Protein AF-A0A3B9AF90-F1 (afdb_monomer)

Mean predicted aligned error: 1.99 Å

Structure (mmCIF, N/CA/C/O backbone):
data_AF-A0A3B9AF90-F1
#
_entry.id   AF-A0A3B9AF90-F1
#
loop_
_atom_site.group_PDB
_atom_site.id
_atom_site.type_symbol
_atom_site.label_atom_id
_atom_site.label_alt_id
_atom_site.label_comp_id
_atom_site.label_asym_id
_atom_site.label_entity_id
_atom_site.label_seq_id
_atom_site.pdbx_PDB_ins_code
_atom_site.Cartn_x
_atom_site.Cartn_y
_atom_site.Cartn_z
_atom_site.occupancy
_atom_site.B_iso_or_equiv
_atom_site.auth_seq_id
_atom_site.auth_comp_id
_atom_site.auth_asym_id
_atom_site.auth_atom_id
_atom_site.pdbx_PDB_model_num
ATOM 1 N N . ARG A 1 1 ? -10.373 -5.131 2.724 1.00 86.12 1 ARG A N 1
ATOM 2 C CA . ARG A 1 1 ? -10.966 -4.885 4.060 1.00 86.12 1 ARG A CA 1
ATOM 3 C C . ARG A 1 1 ? -10.591 -5.932 5.105 1.00 86.12 1 ARG A C 1
ATOM 5 O O . ARG A 1 1 ? -10.385 -5.528 6.230 1.00 86.12 1 ARG A O 1
ATOM 12 N N . ILE A 1 2 ? -10.313 -7.190 4.729 1.00 97.38 2 ILE A N 1
ATOM 13 C CA . ILE A 1 2 ? -9.862 -8.264 5.647 1.00 97.38 2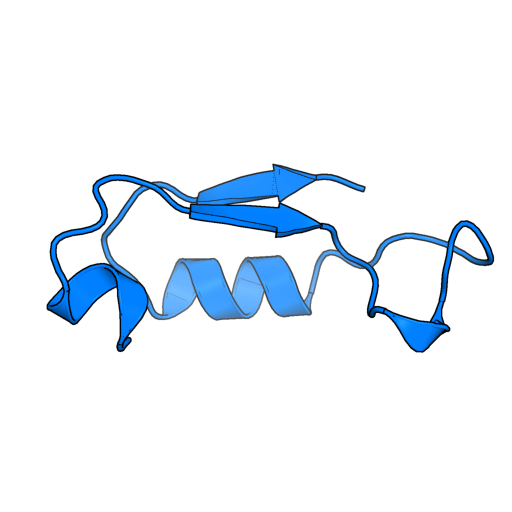 ILE A CA 1
ATOM 14 C C . ILE A 1 2 ? -8.905 -7.798 6.765 1.00 97.38 2 ILE A C 1
ATOM 16 O O . ILE A 1 2 ? -9.161 -8.088 7.921 1.00 97.38 2 ILE A O 1
ATOM 20 N N . ALA A 1 3 ? -7.823 -7.071 6.452 1.00 97.00 3 ALA A N 1
ATOM 21 C CA . ALA A 1 3 ? -6.867 -6.621 7.473 1.00 97.00 3 ALA A CA 1
ATOM 22 C C . ALA A 1 3 ? -7.514 -5.736 8.560 1.00 97.00 3 ALA A C 1
ATOM 24 O O . ALA A 1 3 ? -7.311 -5.973 9.748 1.00 97.00 3 ALA A O 1
ATOM 25 N N . GLU A 1 4 ? -8.315 -4.754 8.147 1.00 97.62 4 GLU A N 1
ATOM 26 C CA . GLU A 1 4 ? -9.094 -3.887 9.037 1.00 97.62 4 GLU A CA 1
ATOM 27 C C . GLU A 1 4 ? -10.130 -4.703 9.825 1.00 97.62 4 GLU A C 1
ATOM 29 O O . GLU A 1 4 ? -10.197 -4.585 11.046 1.00 97.62 4 GLU A O 1
ATOM 34 N N . ASP A 1 5 ? -10.853 -5.606 9.154 1.00 98.19 5 ASP A N 1
ATOM 35 C CA . ASP A 1 5 ? -11.868 -6.469 9.777 1.00 98.19 5 ASP A CA 1
ATOM 36 C C . ASP A 1 5 ? -11.260 -7.425 10.825 1.00 98.19 5 ASP A C 1
ATOM 38 O O . ASP A 1 5 ? -11.907 -7.783 11.808 1.00 98.19 5 ASP A O 1
ATOM 42 N N . CYS A 1 6 ? -9.995 -7.818 10.651 1.00 98.50 6 CYS A N 1
ATOM 43 C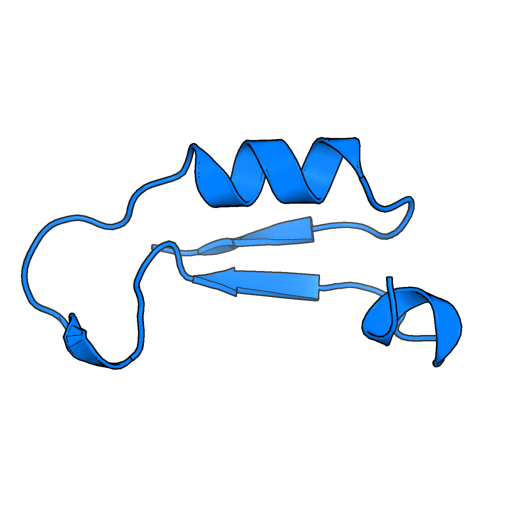 CA . CYS A 1 6 ? -9.233 -8.619 11.611 1.00 98.50 6 CYS A CA 1
ATOM 44 C C . CYS A 1 6 ? -8.682 -7.809 12.800 1.00 98.50 6 CYS A C 1
ATOM 46 O O . CYS A 1 6 ? -8.005 -8.379 13.656 1.00 98.50 6 CYS A O 1
ATOM 48 N N . GLY A 1 7 ? -8.938 -6.500 12.868 1.00 98.12 7 GLY A N 1
ATOM 49 C CA . GLY A 1 7 ? -8.505 -5.639 13.970 1.00 98.12 7 GLY A CA 1
ATOM 50 C C . GLY A 1 7 ? -7.071 -5.114 13.852 1.00 98.12 7 GLY A C 1
ATOM 51 O O . GLY A 1 7 ? -6.525 -4.617 14.842 1.00 98.12 7 GLY A O 1
ATOM 52 N N . ILE A 1 8 ? -6.445 -5.191 12.670 1.00 98.19 8 ILE A N 1
ATOM 53 C CA . ILE A 1 8 ? -5.150 -4.538 12.431 1.00 98.19 8 ILE A CA 1
ATOM 54 C C . ILE A 1 8 ? -5.300 -3.030 12.630 1.00 98.19 8 ILE A C 1
ATOM 56 O O . ILE A 1 8 ? -6.202 -2.406 12.083 1.00 98.19 8 ILE A O 1
ATOM 60 N N . GLN A 1 9 ? -4.389 -2.443 13.404 1.00 98.38 9 GLN A N 1
ATOM 61 C CA . GLN A 1 9 ? -4.469 -1.033 13.794 1.00 98.38 9 GLN A CA 1
ATOM 62 C C . GLN A 1 9 ? -3.853 -0.080 12.761 1.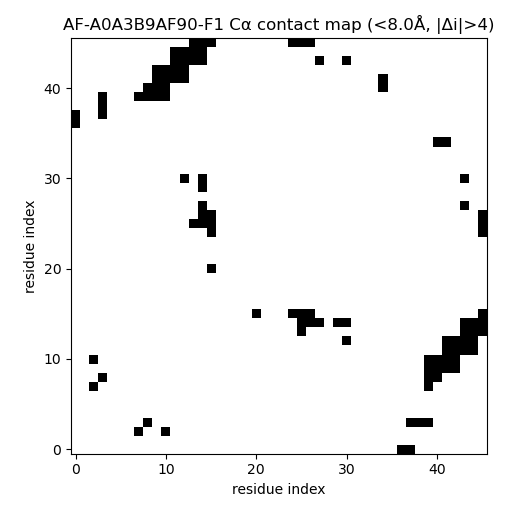00 98.38 9 GLN A C 1
ATOM 64 O O . GLN A 1 9 ? -4.164 1.104 12.776 1.00 98.38 9 GLN A O 1
ATOM 69 N N . ALA A 1 10 ? -2.977 -0.574 11.881 1.00 98.19 10 ALA A N 1
ATOM 70 C CA . ALA A 1 10 ? -2.383 0.192 10.789 1.00 98.19 10 ALA A CA 1
ATOM 71 C C . ALA A 1 10 ? -1.798 -0.730 9.710 1.00 98.19 10 ALA A C 1
ATOM 73 O O . ALA A 1 10 ? -1.398 -1.858 10.000 1.00 98.19 10 ALA A O 1
ATOM 74 N N . LEU A 1 11 ? -1.702 -0.235 8.476 1.00 98.12 11 LEU A N 1
ATOM 75 C CA . L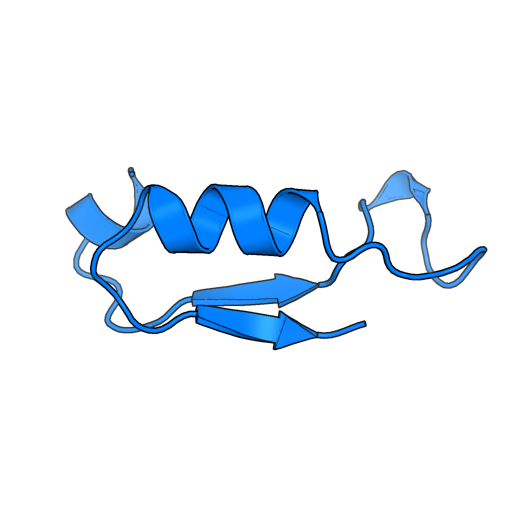EU A 1 11 ? -1.203 -0.988 7.326 1.00 98.12 11 LEU A CA 1
ATOM 76 C C . LEU A 1 11 ? -0.019 -0.266 6.671 1.00 98.12 11 LEU A C 1
ATOM 78 O O . LEU A 1 11 ? -0.111 0.911 6.350 1.00 98.12 11 LEU A O 1
ATOM 82 N N . ALA A 1 12 ? 1.082 -0.971 6.421 1.00 98.31 12 ALA A N 1
ATOM 83 C CA . ALA A 1 12 ? 2.164 -0.475 5.571 1.00 98.31 12 ALA A CA 1
ATOM 84 C C . ALA A 1 12 ? 2.072 -1.131 4.189 1.00 98.31 12 ALA A C 1
ATOM 86 O O . ALA A 1 12 ? 1.898 -2.348 4.099 1.00 98.31 12 ALA A O 1
ATOM 87 N N . ILE A 1 13 ? 2.188 -0.341 3.121 1.00 98.31 13 ILE A N 1
ATOM 88 C CA . ILE A 1 13 ? 2.102 -0.833 1.741 1.00 98.31 13 ILE A CA 1
ATOM 89 C C . ILE A 1 13 ? 3.336 -0.372 0.974 1.00 98.31 13 ILE A C 1
ATOM 91 O O . ILE A 1 13 ? 3.562 0.828 0.830 1.00 98.31 13 ILE A O 1
ATOM 95 N N . HIS A 1 14 ? 4.112 -1.330 0.464 1.00 98.44 14 HIS A N 1
ATOM 96 C CA . HIS A 1 14 ? 5.158 -1.048 -0.512 1.00 98.44 14 HIS A CA 1
ATOM 97 C C . HIS A 1 14 ? 4.525 -0.926 -1.903 1.00 98.44 14 HIS A C 1
ATOM 99 O O . HIS A 1 14 ? 3.820 -1.837 -2.332 1.00 98.44 14 HIS A O 1
ATOM 105 N N . GLY A 1 15 ? 4.836 0.141 -2.642 1.00 98.12 15 GLY A N 1
ATOM 106 C CA . GLY A 1 15 ? 4.355 0.419 -4.005 1.00 98.12 15 GLY A CA 1
ATOM 107 C C . GLY A 1 15 ? 4.918 -0.505 -5.090 1.00 98.12 15 GLY A C 1
ATOM 108 O O . GLY A 1 15 ? 5.137 -0.091 -6.221 1.00 98.12 15 GLY A O 1
ATOM 109 N N . ARG A 1 16 ? 5.266 -1.746 -4.743 1.00 98.38 16 ARG A N 1
ATOM 110 C CA . ARG A 1 16 ? 5.776 -2.757 -5.671 1.00 98.38 16 ARG A CA 1
ATOM 111 C C . ARG A 1 16 ? 5.067 -4.070 -5.420 1.00 98.38 16 ARG A C 1
ATOM 113 O O . ARG A 1 16 ? 4.780 -4.448 -4.286 1.00 98.38 16 ARG A O 1
ATOM 120 N N . THR A 1 17 ? 4.874 -4.821 -6.495 1.00 97.88 17 THR A N 1
ATOM 121 C CA . THR A 1 17 ? 4.472 -6.219 -6.376 1.00 97.88 17 THR A CA 1
ATOM 122 C C . THR A 1 17 ? 5.677 -7.086 -6.026 1.00 97.88 17 THR A C 1
ATOM 124 O O . THR A 1 17 ? 6.832 -6.728 -6.264 1.00 97.88 17 THR A O 1
ATOM 127 N N . ARG A 1 18 ? 5.413 -8.306 -5.557 1.00 97.62 18 ARG A N 1
ATOM 128 C CA . ARG A 1 18 ? 6.452 -9.321 -5.337 1.00 97.62 18 ARG A CA 1
ATOM 129 C C . ARG A 1 18 ? 7.297 -9.598 -6.594 1.00 97.62 18 ARG A C 1
ATOM 131 O O . ARG A 1 18 ? 8.475 -9.923 -6.471 1.00 97.62 18 ARG A O 1
ATOM 138 N N . ALA A 1 19 ? 6.714 -9.491 -7.791 1.00 98.06 19 ALA A N 1
ATOM 139 C CA . ALA A 1 19 ? 7.416 -9.751 -9.049 1.00 98.06 19 ALA A CA 1
ATOM 140 C C . ALA A 1 19 ? 8.425 -8.648 -9.405 1.00 98.06 19 ALA A C 1
ATOM 142 O O . ALA A 1 19 ? 9.440 -8.948 -10.026 1.00 98.06 19 ALA A O 1
ATOM 143 N N . CYS A 1 20 ? 8.179 -7.408 -8.969 1.00 97.31 20 CYS A N 1
ATOM 144 C CA . CYS A 1 20 ? 9.079 -6.280 -9.204 1.00 97.31 20 CYS A CA 1
ATOM 145 C C . CYS A 1 20 ? 10.431 -6.455 -8.507 1.00 97.31 20 CYS A C 1
ATOM 147 O O . CYS A 1 20 ? 11.411 -5.875 -8.950 1.00 97.31 20 CYS A O 1
ATOM 149 N N . ARG A 1 21 ? 10.500 -7.224 -7.408 1.00 95.06 21 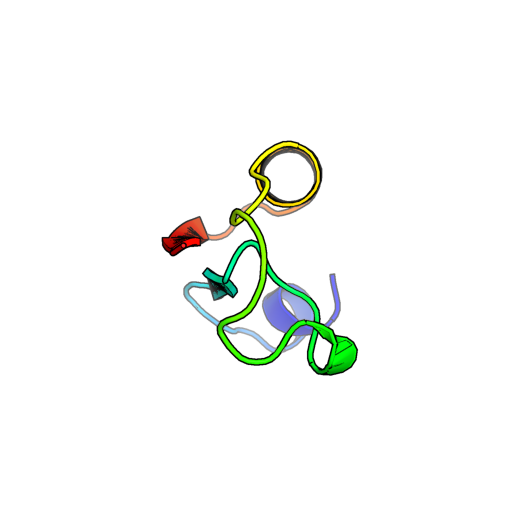ARG A N 1
ATOM 150 C CA . ARG A 1 21 ? 11.680 -7.254 -6.528 1.00 95.06 21 ARG A CA 1
ATOM 151 C C . ARG A 1 21 ? 12.079 -5.815 -6.155 1.00 95.06 21 ARG A C 1
ATOM 153 O O . ARG A 1 21 ? 11.260 -5.093 -5.594 1.00 95.06 21 ARG A O 1
ATOM 160 N N . PHE A 1 22 ? 13.300 -5.405 -6.493 1.00 95.88 22 PHE A N 1
ATOM 161 C CA . PHE A 1 22 ? 13.800 -4.036 -6.342 1.00 95.88 22 PHE A CA 1
ATOM 162 C C . PHE A 1 22 ? 13.922 -3.302 -7.684 1.00 95.88 22 PHE A C 1
ATOM 164 O O . PHE A 1 22 ? 14.442 -2.190 -7.728 1.00 95.88 22 PHE A O 1
ATOM 171 N N . ASP A 1 23 ? 13.447 -3.915 -8.767 1.00 96.25 23 ASP A N 1
ATOM 172 C CA . ASP A 1 23 ? 13.492 -3.355 -10.108 1.00 96.25 23 ASP A CA 1
ATOM 173 C C . ASP A 1 23 ? 12.339 -2.364 -10.331 1.00 96.25 23 ASP A C 1
ATOM 175 O O . ASP A 1 23 ? 11.271 -2.438 -9.710 1.00 96.25 23 ASP A O 1
ATOM 179 N N . GLY A 1 24 ? 12.562 -1.420 -11.247 1.00 95.81 24 GLY A N 1
ATOM 180 C CA . GLY A 1 24 ? 11.596 -0.375 -11.582 1.00 95.81 24 GLY A CA 1
ATOM 181 C C . GLY A 1 24 ? 11.335 0.618 -10.444 1.00 95.81 24 GLY A C 1
ATOM 182 O O . GLY A 1 24 ? 12.071 0.687 -9.457 1.00 95.81 24 GLY A O 1
ATOM 183 N N . LEU A 1 25 ? 10.276 1.412 -10.591 1.00 97.56 25 LEU A N 1
ATOM 184 C CA . LEU A 1 25 ? 9.857 2.416 -9.611 1.00 97.56 25 LEU A CA 1
ATOM 185 C C . LEU A 1 25 ? 8.693 1.891 -8.775 1.00 97.56 25 LEU A C 1
ATOM 187 O O . LEU A 1 25 ? 7.841 1.165 -9.287 1.00 97.56 25 LEU A O 1
ATOM 191 N N . ALA A 1 26 ? 8.664 2.263 -7.496 1.00 97.62 26 ALA A N 1
ATOM 192 C CA . ALA A 1 26 ? 7.460 2.098 -6.701 1.00 97.62 26 ALA A CA 1
ATOM 193 C C . ALA A 1 26 ? 6.363 3.036 -7.231 1.00 97.62 26 ALA A C 1
ATOM 195 O O . ALA A 1 26 ? 6.636 4.192 -7.557 1.00 97.62 26 ALA A O 1
ATOM 196 N N . GLU A 1 27 ? 5.138 2.533 -7.325 1.00 97.62 27 GLU A N 1
ATOM 197 C CA . GLU A 1 27 ? 3.960 3.305 -7.711 1.00 97.62 27 GLU A CA 1
ATOM 198 C C . GLU A 1 27 ? 3.073 3.581 -6.496 1.00 97.62 27 GLU A C 1
ATOM 200 O O . GLU A 1 27 ? 3.032 2.801 -5.544 1.00 97.62 27 GLU A O 1
ATOM 205 N N . TYR A 1 28 ? 2.386 4.718 -6.515 1.00 98.19 28 TYR A N 1
ATOM 206 C CA . TYR A 1 28 ? 1.603 5.195 -5.374 1.00 98.19 28 TYR A CA 1
ATOM 207 C C . TYR A 1 28 ? 0.107 5.298 -5.679 1.00 98.19 28 TYR A C 1
ATOM 209 O O . TYR A 1 28 ? -0.669 5.627 -4.780 1.00 98.19 28 TYR A O 1
ATOM 217 N N . ASP A 1 29 ? -0.316 4.989 -6.905 1.00 98.38 29 ASP A N 1
ATOM 218 C CA . ASP A 1 29 ? -1.717 5.079 -7.311 1.00 98.38 29 ASP A CA 1
ATOM 219 C C . ASP A 1 29 ? -2.536 3.979 -6.629 1.00 98.38 29 ASP A C 1
ATOM 221 O O . ASP A 1 29 ? -3.600 4.259 -6.070 1.00 98.38 29 ASP A O 1
ATOM 225 N N . THR A 1 30 ? -1.996 2.757 -6.546 1.00 97.94 30 THR A N 1
ATOM 226 C CA . THR A 1 30 ? -2.636 1.660 -5.803 1.00 97.94 30 THR A CA 1
ATOM 227 C C . THR A 1 30 ? -2.701 1.968 -4.309 1.00 97.94 30 THR A C 1
ATOM 229 O O . THR A 1 30 ? -3.711 1.703 -3.656 1.00 97.94 30 THR A O 1
ATOM 232 N N . ILE A 1 31 ? -1.648 2.567 -3.740 1.00 98.31 31 ILE A N 1
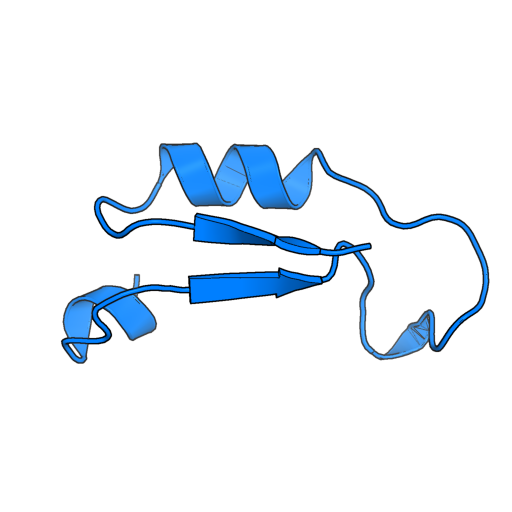ATOM 233 C CA . ILE A 1 31 ? -1.641 2.963 -2.323 1.00 98.31 31 ILE A CA 1
ATOM 234 C C . ILE A 1 31 ? -2.734 4.007 -2.068 1.00 98.31 31 ILE A C 1
ATOM 236 O O . ILE A 1 31 ? -3.493 3.880 -1.106 1.00 98.31 31 ILE A O 1
ATOM 240 N N . ALA A 1 32 ? -2.855 5.009 -2.944 1.00 98.50 32 ALA A N 1
ATOM 241 C CA . ALA A 1 32 ? -3.890 6.031 -2.850 1.00 98.50 32 ALA A CA 1
ATOM 242 C C . ALA A 1 32 ? -5.304 5.438 -2.967 1.00 98.50 32 ALA A C 1
ATOM 244 O O . ALA A 1 32 ? -6.212 5.884 -2.264 1.00 98.50 32 ALA A O 1
ATOM 245 N N . GLU A 1 33 ? -5.504 4.424 -3.812 1.00 98.38 33 GLU A N 1
ATOM 246 C CA . GLU A 1 33 ? -6.771 3.696 -3.882 1.00 98.38 33 GLU A CA 1
ATOM 247 C C . GLU A 1 33 ? -7.084 2.980 -2.561 1.00 98.38 33 GLU A C 1
ATOM 249 O O . GLU A 1 33 ? -8.195 3.120 -2.046 1.00 98.38 33 GLU A O 1
ATOM 254 N N . VAL A 1 34 ? -6.111 2.287 -1.958 1.00 97.88 34 VAL A N 1
ATOM 255 C CA . VAL A 1 34 ? -6.314 1.598 -0.673 1.00 97.88 34 VAL A CA 1
ATOM 256 C C . VAL A 1 34 ? -6.646 2.584 0.446 1.00 97.88 34 VAL A C 1
ATOM 258 O O . VAL A 1 34 ? -7.590 2.337 1.195 1.00 97.88 34 VAL A O 1
ATOM 261 N N . VAL A 1 35 ? -5.947 3.723 0.527 1.00 98.06 35 VAL A N 1
ATOM 262 C CA . VAL A 1 35 ? -6.229 4.794 1.507 1.00 98.06 35 VAL A CA 1
ATOM 263 C C . VAL A 1 35 ? -7.685 5.261 1.432 1.00 98.06 35 VAL A C 1
ATOM 265 O O . VAL A 1 35 ? -8.295 5.524 2.461 1.00 98.06 35 VAL A O 1
ATOM 268 N N . ARG A 1 36 ? -8.275 5.336 0.231 1.00 98.12 36 ARG A N 1
ATOM 269 C CA . ARG A 1 36 ? -9.686 5.732 0.058 1.00 98.12 36 ARG A CA 1
ATOM 270 C C . ARG A 1 36 ? -10.679 4.662 0.528 1.00 98.12 36 ARG A C 1
ATOM 272 O O . ARG A 1 36 ? -11.853 4.973 0.706 1.00 98.12 36 ARG A O 1
ATOM 279 N N . GLN A 1 37 ? -10.249 3.409 0.671 1.00 97.94 37 GLN A N 1
ATOM 280 C CA . GLN A 1 37 ? -11.129 2.266 0.926 1.00 97.94 37 GLN A CA 1
ATOM 281 C C . GLN A 1 37 ? -11.144 1.779 2.384 1.00 97.94 37 GLN A C 1
ATOM 283 O O . GLN A 1 37 ? -12.080 1.047 2.740 1.00 97.94 37 GLN A O 1
ATOM 288 N N . VAL A 1 38 ? -10.142 2.143 3.192 1.00 97.94 38 VAL A N 1
ATOM 289 C CA . VAL A 1 38 ? -9.944 1.683 4.584 1.00 97.94 38 VAL A CA 1
ATOM 290 C C . VAL A 1 38 ? -9.991 2.850 5.572 1.00 97.94 38 VAL A C 1
ATOM 292 O O . VAL A 1 38 ? -9.670 3.974 5.200 1.00 97.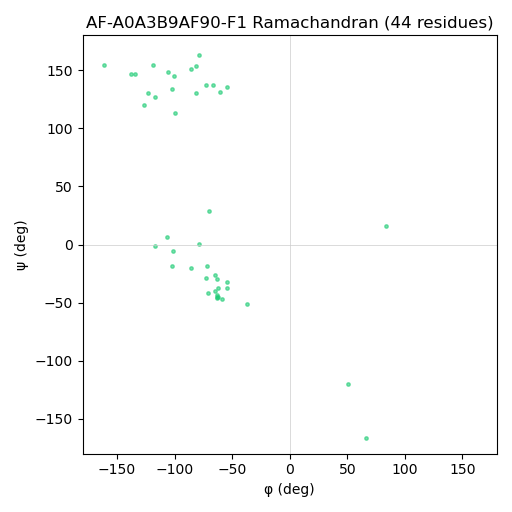94 38 VAL A O 1
ATOM 295 N N . ASN A 1 39 ? -10.351 2.595 6.836 1.00 98.00 39 ASN A N 1
ATOM 296 C CA . ASN A 1 39 ? -10.391 3.645 7.871 1.00 98.00 39 ASN A CA 1
ATOM 297 C C . ASN A 1 39 ? -9.178 3.634 8.815 1.00 98.00 39 ASN A C 1
ATOM 299 O O . ASN A 1 39 ? -9.050 4.514 9.666 1.00 98.00 39 ASN A O 1
ATOM 303 N N . ILE A 1 40 ? -8.292 2.645 8.688 1.00 98.19 40 ILE A N 1
ATOM 304 C CA . ILE A 1 40 ? -7.060 2.558 9.480 1.00 98.19 40 ILE A CA 1
ATOM 305 C C . ILE A 1 40 ? -5.926 3.363 8.826 1.00 98.19 40 ILE 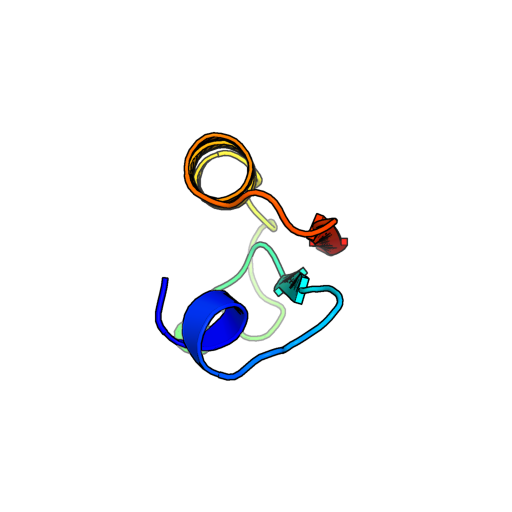A C 1
ATOM 307 O O . ILE A 1 40 ? -5.894 3.480 7.599 1.00 98.19 40 ILE A O 1
ATOM 311 N N . PRO A 1 41 ? -4.964 3.892 9.605 1.00 98.56 41 PRO A N 1
ATOM 312 C CA . PRO A 1 41 ? -3.788 4.558 9.059 1.00 98.56 41 PRO A CA 1
ATOM 313 C C . PRO A 1 41 ? -3.030 3.676 8.062 1.00 98.56 41 PRO A C 1
ATOM 315 O O . PRO A 1 41 ? -2.774 2.496 8.325 1.00 98.56 41 PRO A O 1
ATOM 318 N N . VAL A 1 42 ? -2.627 4.277 6.941 1.00 98.44 42 VAL A N 1
ATOM 319 C CA . VAL A 1 42 ? -1.802 3.630 5.917 1.00 98.44 42 VAL A CA 1
ATOM 320 C C . VAL A 1 42 ? -0.464 4.352 5.798 1.00 98.44 42 VAL A C 1
ATOM 322 O O . VAL A 1 42 ? -0.417 5.561 5.580 1.00 98.44 42 VAL A O 1
ATOM 325 N N . PHE A 1 43 ? 0.627 3.599 5.900 1.00 98.50 43 PHE A N 1
ATOM 326 C CA . PHE A 1 43 ? 1.985 4.081 5.673 1.00 98.50 43 PHE A CA 1
ATOM 327 C C . PHE A 1 43 ? 2.438 3.682 4.266 1.00 98.50 43 PHE A C 1
ATOM 329 O O . PHE A 1 43 ? 2.603 2.495 3.971 1.00 98.50 43 PHE A O 1
ATOM 336 N N . ALA A 1 44 ? 2.638 4.670 3.394 1.00 98.06 44 ALA A N 1
ATOM 337 C CA . ALA A 1 44 ? 3.203 4.445 2.068 1.00 98.06 44 ALA A CA 1
ATOM 338 C C . ALA A 1 44 ? 4.706 4.128 2.161 1.00 98.06 44 ALA A C 1
ATOM 340 O O . ALA A 1 44 ? 5.442 4.778 2.905 1.00 98.06 44 ALA A O 1
ATOM 341 N N . ASN A 1 45 ? 5.163 3.148 1.386 1.00 97.69 45 ASN A N 1
ATOM 342 C CA . ASN A 1 45 ? 6.561 2.740 1.277 1.00 97.69 45 ASN A CA 1
ATOM 343 C C . ASN A 1 45 ? 6.914 2.476 -0.197 1.00 97.69 45 ASN A C 1
ATOM 345 O O . AS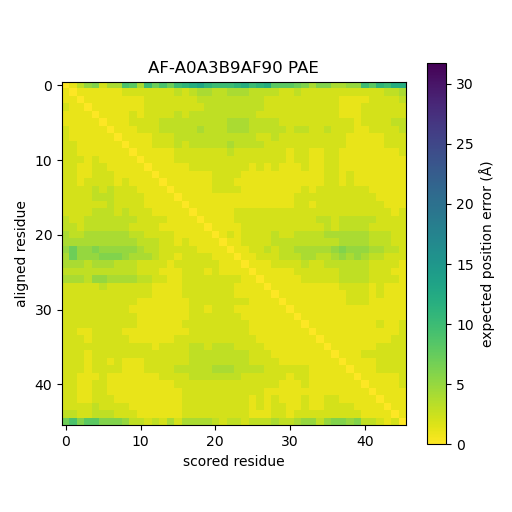N A 1 45 ? 6.059 2.052 -0.973 1.00 97.69 45 ASN A O 1
ATOM 349 N N . GLY A 1 46 ? 8.151 2.745 -0.607 1.00 84.06 46 GLY A N 1
ATOM 350 C CA . GLY A 1 46 ? 8.586 2.600 -1.996 1.00 84.06 46 GLY A CA 1
ATOM 351 C C . GLY A 1 46 ? 10.049 2.940 -2.181 1.00 84.06 46 GLY A C 1
ATOM 352 O O . GLY A 1 46 ? 10.481 3.906 -1.515 1.00 84.06 46 GLY A O 1
#

Sequence (46 aa):
RIAEDCGIQALAIHGRTRACRFDGLAEYDTIAEVVRQVNIPVFANG

Secondary structure (DSSP, 8-state):
-HHHHTT-S-EEEESS-GGGTT-S----HHHHHHHHH-SS-EEEE-

pLDDT: mean 97.29, std 2.71, range [84.06, 98.56]

Solvent-accessible surface area (backbone atoms only — not comparable to full-atom values): 2965 Å² total; per-residue (Å²): 107,67,60,57,76,71,64,50,75,61,46,77,45,59,28,58,55,86,88,42,69,87,56,83,76,57,48,60,66,67,56,54,53,51,57,75,74,51,92,54,57,70,44,85,40,110

Foldseek 3Di:
DVCVVVVPQEEEDWQDDPVCPVHDDRDCPVVVVVVVVDDHYYHYHD

Radius of gyration: 11.37 Å; Cα contacts (8 Å, |Δi|>4): 52; chains: 1; bounding box: 26×16×26 Å